Protein AF-A0A0S9S7D2-F1 (afdb_monomer)

Sequence (84 aa):
MLTPLLLRQAGEALFGTEEWRHAVGRLLGEHHPEGTRESVDPRRVARWASGQREIPEWVGPLLVRLLRERAADASQIARDIEGG

Foldseek 3Di:
DQALCNLQVLLCLQPNNPPSLVVLQQVCQCVPPVHHHRGHPSVVNVCRNVVVDPDDPVSVVVSVVSSVVVVVVVVVVVVVVVVD

pLDDT: mean 94.83, std 5.14, range [56.59, 98.19]

Structure (mmCIF, N/CA/C/O backbone):
data_AF-A0A0S9S7D2-F1
#
_entry.id   AF-A0A0S9S7D2-F1
#
loop_
_atom_site.group_PDB
_atom_site.id
_atom_site.type_symbol
_atom_site.label_atom_id
_atom_site.label_alt_id
_atom_site.label_comp_id
_atom_site.label_asym_id
_atom_site.label_entity_id
_atom_site.label_seq_id
_atom_site.pdbx_PDB_ins_code
_atom_site.Cartn_x
_atom_site.Cartn_y
_atom_site.Cartn_z
_atom_site.occupancy
_atom_site.B_iso_or_equiv
_atom_site.auth_seq_id
_atom_site.auth_comp_id
_atom_site.auth_asym_id
_atom_site.auth_atom_id
_atom_site.pdbx_PDB_model_num
ATOM 1 N N . MET A 1 1 ? -6.170 -11.898 -9.584 1.00 82.06 1 MET A N 1
ATOM 2 C CA . MET A 1 1 ? -5.530 -10.848 -10.407 1.00 82.06 1 MET A CA 1
ATOM 3 C C . MET A 1 1 ? -5.787 -9.498 -9.754 1.00 82.06 1 MET A C 1
ATOM 5 O O . MET A 1 1 ? -6.903 -9.279 -9.297 1.00 82.06 1 MET A O 1
ATOM 9 N N . LEU A 1 2 ? -4.776 -8.635 -9.648 1.00 94.75 2 LEU A N 1
ATOM 10 C CA . LEU A 1 2 ? -4.936 -7.290 -9.088 1.00 94.75 2 LEU A CA 1
ATOM 11 C C . LEU A 1 2 ? -5.646 -6.388 -10.110 1.00 94.75 2 LEU A C 1
ATOM 13 O O . LEU A 1 2 ? -5.215 -6.317 -11.257 1.00 94.75 2 LEU A O 1
ATOM 17 N N . THR A 1 3 ? -6.728 -5.719 -9.708 1.00 97.06 3 THR A N 1
ATOM 18 C CA . THR A 1 3 ? -7.486 -4.795 -10.571 1.00 97.06 3 THR A CA 1
ATOM 19 C C . THR A 1 3 ? -7.136 -3.334 -10.266 1.00 97.06 3 THR A C 1
ATOM 21 O O . THR A 1 3 ? -6.643 -3.048 -9.173 1.00 97.06 3 THR A O 1
ATOM 24 N N . PRO A 1 4 ? -7.428 -2.383 -11.176 1.00 97.44 4 PRO A N 1
ATOM 25 C CA . PRO A 1 4 ? -7.227 -0.953 -10.920 1.00 97.44 4 PRO A CA 1
ATOM 26 C C . PRO A 1 4 ? -7.938 -0.446 -9.656 1.00 97.44 4 PRO A C 1
ATOM 28 O O . PRO A 1 4 ? -7.357 0.304 -8.870 1.00 97.44 4 PRO A O 1
ATOM 31 N N . LEU A 1 5 ? -9.171 -0.912 -9.423 1.00 97.00 5 LEU A N 1
ATOM 32 C CA . LEU A 1 5 ? -9.943 -0.588 -8.222 1.00 97.00 5 LEU A CA 1
ATOM 33 C C . LEU A 1 5 ? -9.263 -1.121 -6.955 1.00 97.00 5 LEU A C 1
ATOM 35 O O . LEU A 1 5 ? -9.094 -0.374 -5.996 1.00 97.00 5 LEU A O 1
ATOM 39 N N . LEU A 1 6 ? -8.829 -2.385 -6.970 1.00 97.75 6 LEU A N 1
ATOM 40 C CA . LEU A 1 6 ? -8.146 -2.996 -5.828 1.00 97.75 6 LEU A CA 1
ATOM 41 C C . LEU A 1 6 ? -6.787 -2.339 -5.552 1.00 97.75 6 LEU A C 1
ATOM 43 O O . LEU A 1 6 ? -6.431 -2.159 -4.393 1.00 97.75 6 LEU A O 1
ATOM 47 N N . LEU A 1 7 ? -6.045 -1.933 -6.589 1.00 97.62 7 LEU A N 1
ATOM 48 C CA . LEU A 1 7 ? -4.802 -1.171 -6.433 1.00 97.62 7 LEU A CA 1
ATOM 49 C C . LEU A 1 7 ? -5.057 0.163 -5.723 1.00 97.62 7 LEU A C 1
ATOM 51 O O . LEU A 1 7 ? -4.321 0.514 -4.803 1.00 97.62 7 LEU A O 1
ATOM 55 N N . ARG A 1 8 ? -6.103 0.891 -6.132 1.00 97.00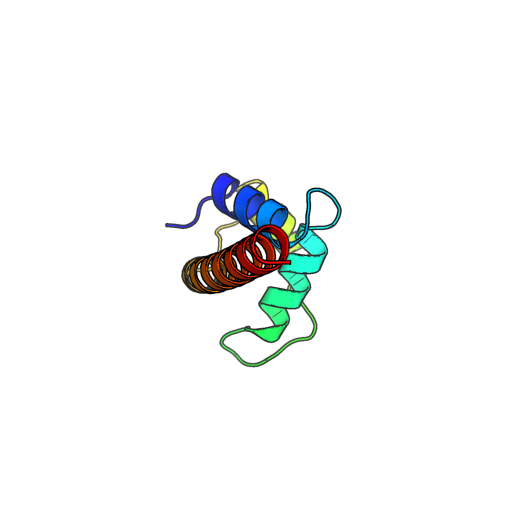 8 ARG A N 1
ATOM 56 C CA . ARG A 1 8 ? -6.501 2.142 -5.480 1.00 97.00 8 ARG A CA 1
ATOM 57 C C . ARG A 1 8 ? -6.855 1.908 -4.013 1.00 97.00 8 ARG A C 1
ATOM 59 O O . ARG A 1 8 ? -6.289 2.570 -3.155 1.00 97.00 8 ARG A O 1
ATOM 66 N N . GLN A 1 9 ? -7.732 0.946 -3.732 1.00 97.31 9 GLN A N 1
ATOM 67 C CA . GLN A 1 9 ? -8.153 0.628 -2.364 1.00 97.31 9 GLN A CA 1
ATOM 68 C C . GLN A 1 9 ? -6.974 0.213 -1.477 1.00 97.31 9 GLN A C 1
ATOM 70 O O . GLN A 1 9 ? -6.881 0.654 -0.337 1.00 97.31 9 GLN A O 1
ATOM 75 N N . ALA A 1 10 ? -6.047 -0.593 -2.001 1.00 97.25 10 ALA A N 1
ATOM 76 C CA . ALA A 1 10 ? -4.840 -0.988 -1.282 1.00 97.25 10 ALA A CA 1
ATOM 77 C C . ALA A 1 10 ? -3.934 0.213 -0.977 1.00 97.25 10 ALA A C 1
ATOM 79 O O . ALA A 1 10 ? -3.465 0.357 0.149 1.00 97.25 10 ALA A O 1
ATOM 80 N N . GLY A 1 11 ? -3.706 1.085 -1.964 1.00 96.50 11 GLY A N 1
ATOM 81 C CA . GLY A 1 11 ? -2.925 2.306 -1.779 1.00 96.50 11 GLY A CA 1
ATOM 82 C C . GLY A 1 11 ? -3.538 3.229 -0.728 1.00 96.50 11 GLY A C 1
ATOM 83 O O . GLY A 1 11 ? -2.831 3.684 0.167 1.00 96.50 11 GLY A O 1
ATOM 84 N N . GLU A 1 12 ? -4.851 3.449 -0.801 1.00 96.38 12 GLU A N 1
ATOM 85 C CA . GLU A 1 12 ? -5.585 4.290 0.150 1.00 96.38 12 GLU A CA 1
ATOM 86 C C . GLU A 1 12 ? -5.586 3.693 1.567 1.00 96.38 12 GLU A C 1
ATOM 88 O O . GLU A 1 12 ? -5.420 4.422 2.541 1.00 96.38 12 GLU A O 1
ATOM 93 N N . ALA A 1 13 ? -5.697 2.368 1.700 1.00 96.12 13 ALA A N 1
ATOM 94 C CA . ALA A 1 13 ? -5.633 1.693 2.996 1.00 96.12 13 ALA A CA 1
ATOM 95 C C . ALA A 1 13 ? -4.240 1.770 3.647 1.00 96.12 13 ALA A C 1
ATOM 97 O O . ALA A 1 13 ? -4.133 1.854 4.870 1.00 96.12 13 ALA A O 1
ATOM 98 N N . LEU A 1 14 ? -3.172 1.732 2.845 1.00 95.31 14 LEU A N 1
ATOM 99 C CA . LEU A 1 14 ? -1.795 1.780 3.345 1.00 95.31 14 LEU A CA 1
ATOM 100 C C . LEU A 1 14 ? -1.335 3.205 3.671 1.00 95.31 14 LEU A C 1
ATOM 102 O O . LEU A 1 14 ? -0.643 3.402 4.668 1.00 95.31 14 LEU A O 1
ATOM 106 N N . PHE A 1 15 ? -1.706 4.184 2.844 1.00 94.81 15 PHE A N 1
ATOM 107 C CA . PHE A 1 15 ? -1.101 5.521 2.867 1.00 94.81 15 PHE A CA 1
ATOM 108 C C . PHE A 1 15 ? -2.101 6.673 3.022 1.00 94.81 15 PHE A C 1
ATOM 110 O O . PHE A 1 15 ? -1.684 7.826 3.078 1.00 94.81 15 PHE A O 1
ATOM 117 N N . GLY A 1 16 ? -3.400 6.383 3.121 1.00 92.88 16 GLY A N 1
ATOM 118 C CA . GLY A 1 16 ? -4.458 7.393 3.142 1.00 92.88 16 GLY A CA 1
ATOM 119 C C . GLY A 1 16 ? -4.911 7.812 1.742 1.00 92.88 16 GLY A C 1
ATOM 120 O O . GLY A 1 16 ? -4.372 7.381 0.727 1.00 92.88 16 GLY A O 1
ATOM 121 N N . THR A 1 17 ? -5.952 8.641 1.667 1.00 89.19 17 THR A N 1
ATOM 122 C CA . THR A 1 17 ? -6.582 9.026 0.390 1.00 89.19 17 THR A CA 1
ATOM 123 C C . THR A 1 17 ? -5.759 10.018 -0.426 1.00 89.19 17 THR A C 1
ATOM 125 O O . THR A 1 17 ? -5.843 10.032 -1.657 1.00 89.19 17 THR A O 1
ATOM 128 N N . GLU A 1 18 ? -4.967 10.846 0.247 1.00 88.56 18 GLU A N 1
ATOM 129 C CA . GLU A 1 18 ? -4.093 11.829 -0.384 1.00 88.56 18 GLU A CA 1
ATOM 130 C C . GLU A 1 18 ? -2.739 11.199 -0.710 1.00 88.56 18 GLU A C 1
ATOM 132 O O . GLU A 1 18 ? -2.222 10.381 0.044 1.00 88.56 18 GLU A O 1
ATOM 137 N N . GLU A 1 19 ? -2.164 11.551 -1.862 1.00 88.38 19 GLU A N 1
ATOM 138 C CA . GLU A 1 19 ? -0.795 11.171 -2.243 1.00 88.38 19 GLU A CA 1
ATOM 139 C C . GLU A 1 19 ? -0.469 9.663 -2.305 1.00 88.38 19 GLU A C 1
ATOM 141 O O . GLU A 1 19 ? 0.680 9.291 -2.568 1.00 88.38 19 GLU A O 1
ATOM 146 N N . TRP A 1 20 ? -1.460 8.770 -2.184 1.00 94.31 20 TRP A N 1
ATOM 147 C CA . TRP A 1 20 ? -1.229 7.319 -2.174 1.00 94.31 20 TRP A CA 1
ATOM 148 C C . TRP A 1 20 ? -0.432 6.830 -3.384 1.00 94.31 20 TRP A C 1
ATOM 150 O O . TRP A 1 20 ? 0.380 5.919 -3.266 1.00 94.31 20 TRP A O 1
ATOM 160 N N . ARG A 1 21 ? -0.605 7.453 -4.558 1.00 95.00 21 ARG A N 1
ATOM 161 C CA . ARG A 1 21 ? 0.130 7.090 -5.782 1.00 95.00 21 ARG A CA 1
ATOM 162 C C . ARG A 1 21 ? 1.632 7.334 -5.653 1.00 95.00 21 ARG A C 1
ATOM 164 O O . ARG A 1 21 ? 2.416 6.518 -6.130 1.00 95.00 21 ARG A O 1
ATOM 171 N N . HIS A 1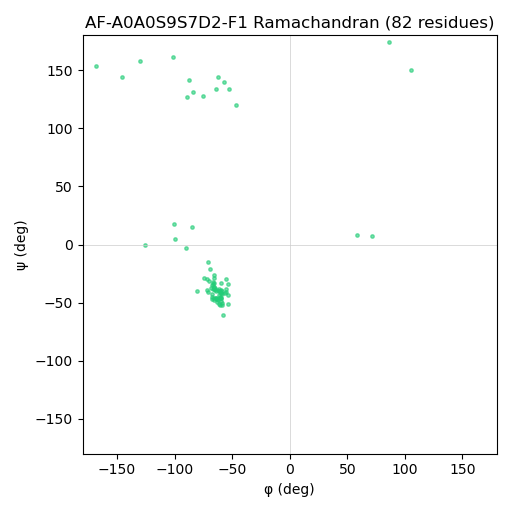 22 ? 2.029 8.434 -5.014 1.00 94.81 22 HIS A N 1
ATOM 172 C CA . HIS A 1 22 ? 3.434 8.755 -4.760 1.00 94.81 22 HIS A CA 1
ATOM 173 C C . HIS A 1 22 ? 4.030 7.824 -3.700 1.00 94.81 22 HIS A C 1
ATOM 175 O O . HIS A 1 22 ? 5.155 7.348 -3.858 1.00 94.81 22 HIS A O 1
ATOM 181 N N . ALA A 1 23 ? 3.273 7.530 -2.642 1.00 95.06 23 ALA A N 1
ATOM 182 C CA . ALA A 1 23 ? 3.695 6.604 -1.595 1.00 95.06 23 ALA A CA 1
ATOM 183 C C . ALA A 1 23 ? 3.839 5.163 -2.116 1.00 95.06 23 ALA A C 1
ATOM 185 O O . ALA A 1 23 ? 4.883 4.544 -1.926 1.00 95.06 23 ALA A O 1
ATOM 186 N N . VAL A 1 24 ? 2.853 4.674 -2.876 1.00 95.69 24 VAL A N 1
ATOM 187 C CA . VAL A 1 24 ? 2.923 3.379 -3.569 1.00 95.69 24 VAL A CA 1
ATOM 188 C C . VAL A 1 24 ? 4.096 3.353 -4.546 1.00 95.69 24 VAL A C 1
ATOM 190 O O . VAL A 1 24 ? 4.809 2.361 -4.590 1.00 95.69 24 VAL A O 1
ATOM 193 N N . GLY A 1 25 ? 4.350 4.429 -5.296 1.00 96.31 25 GLY A N 1
ATOM 194 C CA . GLY A 1 25 ? 5.516 4.516 -6.180 1.00 96.31 25 GLY A CA 1
ATOM 195 C C . GLY A 1 25 ? 6.831 4.227 -5.449 1.00 96.31 25 GLY A C 1
ATOM 196 O O . GLY A 1 25 ? 7.582 3.348 -5.873 1.00 96.31 25 GLY A O 1
ATOM 197 N N . ARG A 1 26 ? 7.068 4.901 -4.316 1.00 95.94 26 ARG A N 1
ATOM 198 C CA . ARG A 1 26 ? 8.267 4.701 -3.481 1.00 95.94 26 ARG A CA 1
ATOM 199 C C . ARG A 1 26 ? 8.363 3.276 -2.942 1.00 95.94 26 ARG A C 1
ATOM 201 O O . ARG A 1 26 ? 9.349 2.595 -3.197 1.00 95.94 26 ARG A O 1
ATOM 208 N N . LEU A 1 27 ? 7.285 2.791 -2.327 1.00 95.25 27 LEU A N 1
ATOM 209 C CA . LEU A 1 27 ? 7.179 1.428 -1.796 1.00 95.25 27 LEU A CA 1
ATOM 210 C C . LEU A 1 27 ? 7.505 0.357 -2.853 1.00 95.25 27 LEU A C 1
ATOM 212 O O . LEU A 1 27 ? 8.208 -0.617 -2.593 1.00 95.25 27 LEU A O 1
ATOM 216 N N . LEU A 1 28 ? 6.984 0.526 -4.069 1.00 95.56 28 LEU A N 1
ATOM 217 C CA . LEU A 1 28 ? 7.255 -0.387 -5.175 1.00 95.56 28 LEU A CA 1
ATOM 218 C C . LEU A 1 28 ? 8.701 -0.285 -5.671 1.00 95.56 28 LEU A C 1
ATOM 220 O O . LEU A 1 28 ? 9.241 -1.282 -6.140 1.00 95.56 28 LEU A O 1
ATOM 224 N N . GLY A 1 29 ? 9.324 0.892 -5.584 1.00 95.56 29 GLY A N 1
ATOM 225 C CA . GLY A 1 29 ? 10.753 1.060 -5.843 1.00 95.56 29 GLY A CA 1
ATOM 226 C C . GLY A 1 29 ? 11.598 0.250 -4.861 1.00 95.56 29 GLY A C 1
ATOM 227 O O . GLY A 1 29 ? 12.466 -0.515 -5.284 1.00 95.56 29 GLY A O 1
ATOM 228 N N . GLU A 1 30 ? 11.288 0.347 -3.569 1.00 96.19 30 GLU A N 1
ATOM 229 C CA . GLU A 1 30 ? 12.022 -0.337 -2.498 1.00 96.19 30 GLU A CA 1
ATOM 230 C C . GLU A 1 30 ? 12.009 -1.865 -2.654 1.00 96.19 30 GLU A C 1
ATOM 232 O O . GLU A 1 30 ? 13.030 -2.529 -2.465 1.00 96.19 30 GLU A O 1
ATOM 237 N N . HIS A 1 31 ? 10.863 -2.409 -3.072 1.00 95.31 31 HIS A N 1
ATOM 238 C CA . HIS A 1 31 ? 10.620 -3.843 -3.247 1.00 95.31 31 HIS A CA 1
ATOM 239 C C . HIS A 1 31 ? 10.712 -4.328 -4.702 1.00 95.31 31 HIS A C 1
ATOM 241 O O . HIS A 1 31 ? 10.192 -5.396 -5.036 1.00 95.31 31 HIS A O 1
ATOM 247 N N . HIS A 1 32 ? 11.328 -3.550 -5.590 1.00 94.38 32 HIS A N 1
ATOM 248 C CA . HIS A 1 32 ? 11.357 -3.883 -7.008 1.00 94.38 32 HIS A CA 1
ATOM 249 C C . HIS A 1 32 ? 12.134 -5.199 -7.271 1.00 94.38 32 HIS A C 1
ATOM 251 O O . HIS A 1 32 ? 13.246 -5.365 -6.764 1.00 94.38 32 HIS A O 1
ATOM 257 N N . PRO A 1 33 ? 11.609 -6.133 -8.096 1.00 93.50 33 PRO A N 1
ATOM 258 C CA . PRO A 1 33 ? 12.198 -7.470 -8.277 1.00 93.50 33 PRO A CA 1
ATOM 259 C C . PRO A 1 33 ? 13.586 -7.465 -8.932 1.00 93.50 33 PRO A C 1
ATOM 261 O O . PRO A 1 33 ? 14.400 -8.341 -8.671 1.00 93.50 33 PRO A O 1
ATOM 264 N N . GLU A 1 34 ? 13.876 -6.466 -9.766 1.00 93.50 34 GLU A N 1
ATOM 265 C CA . GLU A 1 34 ? 15.190 -6.279 -10.412 1.00 93.50 34 GLU A CA 1
ATOM 266 C C . GLU A 1 34 ? 16.197 -5.514 -9.529 1.00 93.50 34 GLU A C 1
ATOM 268 O O . GLU A 1 34 ? 17.200 -5.006 -10.027 1.00 93.50 34 GLU A O 1
ATOM 273 N N . GLY A 1 35 ? 15.908 -5.382 -8.235 1.00 91.00 35 GLY A N 1
ATOM 274 C CA . GLY A 1 35 ? 16.705 -4.620 -7.280 1.00 91.00 35 GLY A CA 1
ATOM 275 C C . GLY A 1 35 ? 16.062 -3.288 -6.909 1.00 91.00 35 GLY A C 1
ATOM 276 O O . GLY A 1 35 ? 15.346 -2.681 -7.708 1.00 91.00 35 GLY A O 1
ATOM 277 N N . THR A 1 36 ? 16.340 -2.857 -5.680 1.00 91.31 36 THR A N 1
ATOM 278 C CA . THR A 1 36 ? 15.828 -1.636 -5.051 1.00 91.31 36 THR A CA 1
ATOM 279 C C . THR A 1 36 ? 16.066 -0.401 -5.920 1.00 91.31 36 THR A C 1
ATOM 281 O O . THR A 1 36 ? 17.156 -0.177 -6.446 1.00 91.31 36 THR A O 1
ATOM 284 N N . ARG A 1 37 ? 15.026 0.422 -6.052 1.00 93.94 37 ARG A N 1
ATOM 285 C CA . ARG A 1 37 ? 15.017 1.707 -6.758 1.00 93.94 37 ARG A CA 1
ATOM 286 C C . ARG A 1 37 ? 14.403 2.763 -5.852 1.00 93.94 37 ARG A C 1
ATOM 288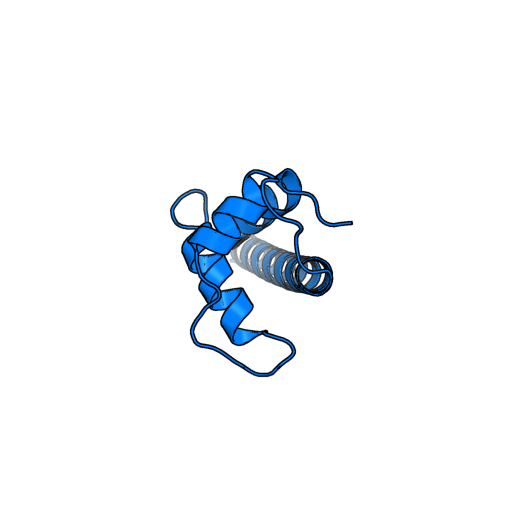 O O . ARG A 1 37 ? 13.616 2.435 -4.975 1.00 93.94 37 ARG A O 1
ATOM 295 N N . GLU A 1 38 ? 14.705 4.030 -6.112 1.00 91.00 38 GLU A N 1
ATOM 296 C CA . GLU A 1 38 ? 14.124 5.142 -5.348 1.00 91.00 38 GLU A CA 1
ATOM 297 C C . GLU A 1 38 ? 12.587 5.151 -5.421 1.00 91.00 38 GLU A C 1
ATOM 299 O O . GLU A 1 38 ? 11.909 5.374 -4.423 1.00 91.00 38 GLU A 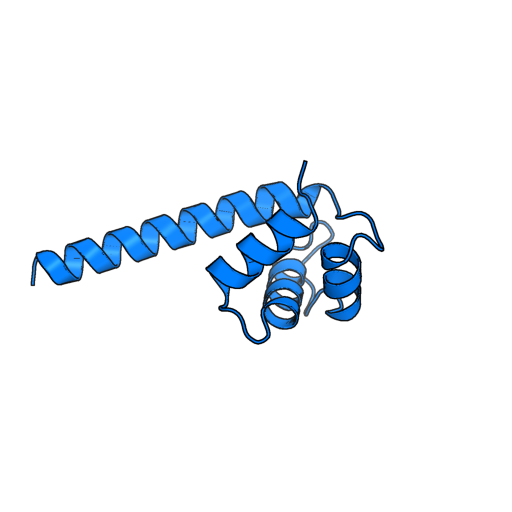O 1
ATOM 304 N N . SER A 1 39 ? 12.022 4.914 -6.610 1.00 94.44 39 SER A N 1
ATOM 305 C CA . SER A 1 39 ? 10.574 4.909 -6.814 1.00 94.44 39 SER A CA 1
ATOM 306 C C . SER A 1 39 ? 10.187 4.336 -8.179 1.00 94.44 39 SER A C 1
ATOM 308 O O . SER A 1 39 ? 10.934 4.422 -9.156 1.00 94.44 39 SER A O 1
ATOM 310 N N . VAL A 1 40 ? 8.975 3.794 -8.273 1.00 93.50 40 VAL A N 1
ATOM 311 C CA . VAL A 1 40 ? 8.241 3.638 -9.532 1.00 93.50 40 VAL A CA 1
ATOM 312 C C . VAL A 1 40 ? 7.513 4.947 -9.842 1.00 93.50 40 VAL A C 1
ATOM 314 O O . VAL A 1 40 ? 6.788 5.466 -8.998 1.00 93.50 40 VAL A O 1
ATOM 317 N N . ASP A 1 41 ? 7.653 5.450 -11.076 1.00 91.25 41 ASP A N 1
ATOM 318 C CA . ASP A 1 41 ? 7.027 6.705 -11.524 1.00 91.25 41 ASP A CA 1
ATOM 319 C C . ASP A 1 41 ? 5.533 6.786 -11.116 1.00 91.25 41 ASP A C 1
ATOM 321 O O . ASP A 1 41 ? 4.729 5.958 -11.564 1.00 91.25 41 ASP A O 1
ATOM 325 N N . PRO A 1 42 ? 5.123 7.794 -10.323 1.00 87.56 42 PRO A N 1
ATOM 326 C CA . PRO A 1 42 ? 3.736 7.990 -9.900 1.00 87.56 42 PRO A CA 1
ATOM 327 C C . PRO A 1 42 ? 2.740 8.083 -11.064 1.00 87.56 42 PRO A C 1
ATOM 329 O O . PRO A 1 42 ? 1.591 7.653 -10.938 1.00 87.56 42 PRO A O 1
ATOM 332 N N . ARG A 1 43 ? 3.162 8.577 -12.238 1.00 93.56 43 ARG A N 1
ATOM 333 C CA . ARG A 1 43 ? 2.332 8.591 -13.456 1.00 93.56 43 ARG A CA 1
ATOM 334 C C . ARG A 1 43 ? 2.051 7.182 -13.962 1.00 93.56 43 ARG A C 1
ATOM 336 O O . ARG A 1 43 ? 0.985 6.929 -14.521 1.00 93.56 43 ARG A O 1
ATOM 343 N N . ARG A 1 44 ? 2.984 6.248 -13.765 1.00 95.44 44 ARG A N 1
ATOM 344 C CA . ARG A 1 44 ? 2.785 4.830 -14.085 1.00 95.44 44 ARG A CA 1
ATOM 345 C C . ARG A 1 44 ? 1.745 4.217 -13.153 1.00 95.44 44 ARG A C 1
ATOM 347 O O . ARG A 1 44 ? 0.822 3.577 -13.645 1.00 95.44 44 ARG A O 1
ATOM 354 N N . VAL A 1 45 ? 1.839 4.498 -11.852 1.00 94.69 45 VAL A N 1
ATOM 355 C CA . VAL A 1 45 ? 0.839 4.075 -10.857 1.00 94.69 45 VAL A CA 1
ATOM 356 C C . VAL A 1 45 ? -0.540 4.664 -11.180 1.00 94.69 45 VAL A C 1
ATOM 358 O O . VAL A 1 45 ? -1.545 3.959 -11.114 1.00 94.69 45 VAL A O 1
ATOM 361 N N . ALA A 1 46 ? -0.606 5.922 -11.625 1.00 94.19 46 ALA A N 1
ATOM 362 C CA . ALA A 1 46 ? -1.854 6.543 -12.071 1.00 94.19 46 ALA A CA 1
ATOM 363 C C . ALA A 1 46 ? -2.474 5.825 -13.284 1.00 94.19 46 ALA A C 1
ATOM 365 O O . ALA A 1 46 ? -3.678 5.579 -13.294 1.00 94.19 46 ALA A O 1
ATOM 366 N N . ARG A 1 47 ? -1.661 5.445 -14.281 1.00 97.06 47 ARG A N 1
ATOM 367 C CA . ARG A 1 47 ? -2.129 4.688 -15.460 1.00 97.06 47 ARG A CA 1
ATOM 368 C C . ARG A 1 47 ? -2.609 3.280 -15.110 1.00 97.06 47 ARG A C 1
ATOM 370 O O . ARG A 1 47 ? -3.538 2.787 -15.739 1.00 97.06 47 ARG A O 1
ATOM 377 N N . TRP A 1 48 ? -2.008 2.644 -14.107 1.00 97.19 48 TRP A N 1
ATOM 378 C CA . TRP A 1 48 ? -2.495 1.376 -13.561 1.00 97.19 48 TRP A CA 1
ATOM 379 C C . TRP A 1 48 ? -3.857 1.537 -12.890 1.00 97.19 48 TRP A C 1
ATOM 381 O O . TRP A 1 48 ? -4.783 0.786 -13.180 1.00 97.19 48 TRP A O 1
ATOM 391 N N . ALA A 1 49 ? -4.003 2.557 -12.044 1.00 95.56 49 ALA A N 1
ATOM 392 C CA . ALA A 1 49 ? -5.233 2.841 -11.307 1.00 95.56 49 ALA A CA 1
ATOM 393 C C . ALA A 1 49 ? -6.413 3.245 -12.207 1.00 95.56 49 ALA A C 1
ATOM 395 O O . ALA A 1 49 ? -7.566 3.040 -11.835 1.00 95.56 49 ALA A O 1
ATOM 396 N N . SER A 1 50 ? -6.140 3.814 -13.384 1.00 96.25 50 SER A N 1
ATOM 397 C CA . SER A 1 50 ? -7.157 4.152 -14.385 1.00 96.25 50 SER A CA 1
ATOM 398 C C . SER A 1 50 ? -7.431 3.032 -15.393 1.00 96.25 50 SER A C 1
ATOM 400 O O . SER A 1 50 ? -8.283 3.199 -16.261 1.00 96.25 50 SER A O 1
ATOM 402 N N . GLY A 1 51 ? -6.708 1.909 -15.317 1.00 96.19 51 GLY A N 1
ATOM 403 C CA . GLY A 1 51 ? -6.816 0.813 -16.285 1.00 96.19 51 GLY A CA 1
ATOM 404 C C . GLY A 1 51 ? -6.218 1.122 -17.663 1.00 96.19 51 GLY A C 1
ATOM 405 O O . GLY 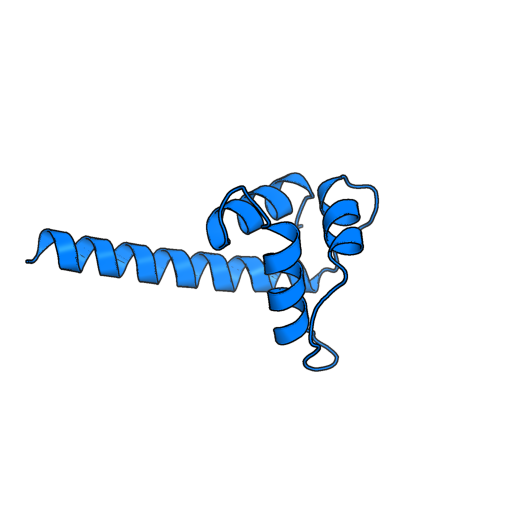A 1 51 ? -6.346 0.316 -18.576 1.00 96.19 51 GLY A O 1
ATOM 406 N N . GLN A 1 52 ? -5.529 2.257 -17.826 1.00 96.69 52 GLN A N 1
ATOM 407 C CA . GLN A 1 52 ? -4.828 2.619 -19.066 1.00 96.69 52 GLN A CA 1
ATOM 408 C C . GLN A 1 52 ? -3.575 1.771 -19.316 1.00 96.69 52 GLN A C 1
ATOM 410 O O . GLN A 1 52 ? -3.007 1.805 -20.407 1.00 96.69 52 GLN A O 1
ATOM 415 N N . ARG A 1 53 ? -3.091 1.059 -18.295 1.00 96.00 53 ARG A N 1
ATOM 416 C CA . ARG A 1 53 ? -1.961 0.140 -18.399 1.00 96.00 53 ARG A CA 1
ATOM 417 C C . ARG A 1 53 ? -2.155 -1.050 -17.469 1.00 96.00 53 ARG A C 1
ATOM 419 O O . ARG A 1 53 ? -2.631 -0.881 -16.349 1.00 96.00 53 ARG A O 1
ATOM 426 N N . GLU A 1 54 ? -1.706 -2.218 -17.912 1.00 95.75 54 GLU A N 1
ATOM 427 C CA . GLU A 1 54 ? -1.666 -3.423 -17.085 1.00 95.75 54 GLU A CA 1
ATOM 428 C C . GLU A 1 54 ? -0.754 -3.262 -15.868 1.00 95.75 54 GLU A C 1
ATOM 430 O O . GLU A 1 54 ? 0.298 -2.607 -15.917 1.00 95.75 54 GLU A O 1
ATOM 435 N N . ILE A 1 55 ? -1.180 -3.885 -14.773 1.00 97.25 55 ILE A N 1
ATOM 436 C CA . ILE A 1 55 ? -0.470 -3.886 -13.501 1.00 97.25 55 ILE A CA 1
ATOM 437 C C . ILE A 1 55 ? 0.503 -5.073 -13.498 1.00 97.25 55 ILE A C 1
ATOM 439 O O . ILE A 1 55 ? 0.057 -6.195 -13.734 1.00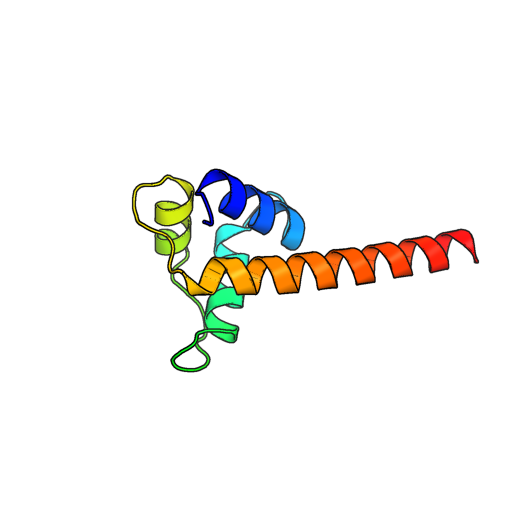 97.25 55 ILE A O 1
ATOM 443 N N . PRO A 1 56 ? 1.805 -4.869 -13.221 1.00 96.50 56 PRO A N 1
ATOM 444 C CA . PRO A 1 56 ? 2.763 -5.967 -13.142 1.00 96.50 56 PRO A CA 1
ATOM 445 C C . PRO A 1 56 ? 2.350 -7.023 -12.112 1.00 96.50 56 PRO A C 1
ATOM 447 O O . PRO A 1 56 ? 1.922 -6.687 -11.007 1.00 96.50 56 PRO A O 1
ATOM 450 N N . GLU A 1 57 ? 2.536 -8.300 -12.448 1.00 96.50 57 GLU A N 1
ATOM 451 C CA . GLU A 1 57 ? 2.037 -9.427 -11.644 1.00 96.50 57 GLU A CA 1
ATOM 452 C C . GLU A 1 57 ? 2.592 -9.456 -10.215 1.00 96.50 57 GLU A C 1
ATOM 454 O O . GLU A 1 57 ? 1.878 -9.814 -9.279 1.00 96.50 57 GLU A O 1
ATOM 459 N N . TRP A 1 58 ? 3.838 -9.011 -10.024 1.00 95.94 58 TRP A N 1
ATOM 460 C CA . TRP A 1 58 ? 4.505 -8.984 -8.720 1.00 95.94 58 TRP A CA 1
ATOM 461 C C . TRP A 1 58 ? 3.910 -7.959 -7.740 1.00 95.94 58 TRP A C 1
ATOM 463 O O . TRP A 1 58 ? 4.059 -8.113 -6.527 1.00 95.94 58 TRP A O 1
ATOM 473 N N . VAL A 1 59 ? 3.201 -6.935 -8.235 1.00 97.19 59 VAL A N 1
ATOM 474 C CA . VAL A 1 59 ? 2.600 -5.886 -7.391 1.00 97.19 59 VAL A CA 1
ATOM 475 C C . VAL A 1 59 ? 1.513 -6.473 -6.490 1.00 97.19 59 VAL A C 1
ATOM 477 O O . VAL A 1 59 ? 1.415 -6.111 -5.321 1.00 97.19 59 VAL A O 1
ATOM 480 N N . GLY A 1 60 ? 0.714 -7.412 -7.006 1.00 97.25 60 GLY A N 1
ATOM 481 C CA . GLY A 1 60 ? -0.376 -8.042 -6.256 1.00 97.25 60 GLY A CA 1
ATOM 482 C C . GLY A 1 60 ? 0.095 -8.741 -4.974 1.00 97.25 60 GLY A C 1
ATOM 483 O O . GLY A 1 60 ? -0.339 -8.348 -3.890 1.00 97.25 60 GLY A O 1
ATOM 484 N N . PRO A 1 61 ? 0.986 -9.746 -5.064 1.00 97.31 61 PRO A N 1
ATOM 485 C CA . PRO A 1 61 ? 1.530 -10.438 -3.897 1.00 97.31 61 PRO A CA 1
ATOM 486 C C . PRO A 1 61 ? 2.191 -9.501 -2.880 1.00 97.31 61 PRO A C 1
ATOM 488 O O . PRO A 1 61 ? 2.007 -9.683 -1.676 1.00 97.31 61 PRO A O 1
ATOM 491 N N . LEU A 1 62 ? 2.907 -8.472 -3.347 1.00 96.62 62 LEU A N 1
ATOM 492 C CA . LEU A 1 62 ? 3.523 -7.486 -2.464 1.00 96.62 62 LEU A CA 1
ATOM 493 C C . LEU A 1 62 ? 2.475 -6.698 -1.666 1.00 96.62 62 LEU A C 1
ATOM 495 O O . LEU A 1 62 ? 2.581 -6.618 -0.444 1.00 96.62 62 LEU A O 1
ATOM 499 N N . LEU A 1 63 ? 1.447 -6.158 -2.329 1.00 97.25 63 LEU A N 1
ATOM 500 C CA . LEU A 1 63 ? 0.383 -5.416 -1.646 1.00 97.25 63 LEU A CA 1
ATOM 501 C C . LEU A 1 63 ? -0.377 -6.297 -0.650 1.00 97.25 63 LEU A C 1
ATOM 503 O O . LEU A 1 63 ? -0.698 -5.835 0.440 1.00 97.25 63 LEU A O 1
ATOM 507 N N . VAL A 1 64 ? -0.620 -7.572 -0.976 1.00 97.81 64 VAL A N 1
ATOM 508 C CA . VAL A 1 64 ? -1.243 -8.526 -0.041 1.00 97.81 64 VAL A CA 1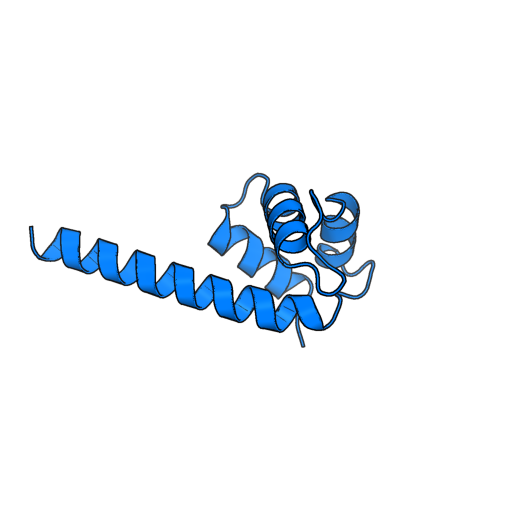
ATOM 509 C C . VAL A 1 64 ? -0.404 -8.691 1.224 1.00 97.81 64 VAL A C 1
ATOM 511 O O . VAL A 1 64 ? -0.959 -8.661 2.321 1.00 97.81 64 VAL A O 1
ATOM 514 N N . ARG A 1 65 ? 0.917 -8.863 1.088 1.00 97.38 65 ARG A N 1
ATOM 515 C CA . ARG A 1 65 ? 1.824 -8.981 2.237 1.00 97.38 65 ARG A CA 1
ATOM 516 C C . ARG A 1 65 ? 1.753 -7.733 3.121 1.00 97.38 65 ARG A C 1
ATOM 518 O O . ARG A 1 65 ? 1.475 -7.850 4.309 1.00 97.38 65 ARG A O 1
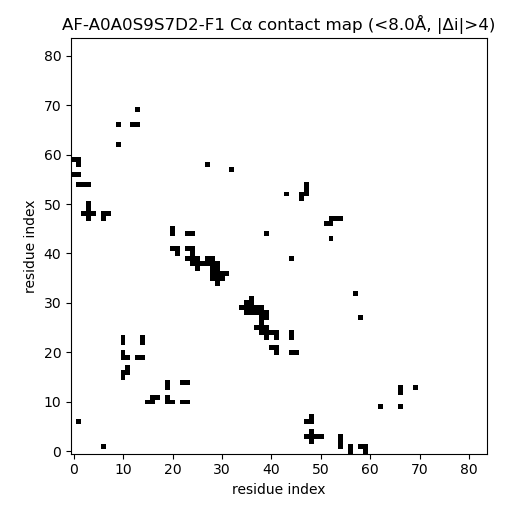ATOM 525 N N . LEU A 1 66 ? 1.916 -6.555 2.525 1.00 96.50 66 LEU A N 1
ATOM 526 C CA . LEU A 1 66 ? 1.964 -5.284 3.252 1.00 96.50 66 LEU A CA 1
ATOM 527 C C . LEU A 1 66 ? 0.631 -4.924 3.920 1.00 96.50 66 LEU A C 1
ATOM 529 O O . LEU A 1 66 ? 0.614 -4.431 5.042 1.00 96.50 66 LEU A O 1
ATOM 533 N N . LEU A 1 67 ? -0.501 -5.204 3.268 1.00 97.50 67 LEU A N 1
ATOM 534 C CA . LEU A 1 67 ? -1.822 -5.002 3.871 1.00 97.50 67 LEU A CA 1
ATOM 535 C C . LEU A 1 67 ? -2.034 -5.902 5.093 1.00 97.50 67 LEU A C 1
ATOM 537 O O . LEU A 1 67 ? -2.626 -5.466 6.077 1.00 97.50 67 LEU A O 1
ATOM 541 N N . ARG A 1 68 ? -1.548 -7.149 5.048 1.00 98.06 68 ARG A N 1
ATOM 542 C CA . ARG A 1 68 ? -1.615 -8.067 6.195 1.00 98.06 68 ARG A CA 1
ATOM 543 C C . ARG A 1 68 ? -0.737 -7.595 7.348 1.00 98.06 68 ARG A C 1
ATOM 545 O O . ARG A 1 68 ? -1.196 -7.628 8.483 1.00 98.06 68 ARG A O 1
ATOM 552 N N . GLU A 1 69 ? 0.476 -7.135 7.052 1.00 97.12 69 GLU A N 1
ATOM 553 C CA . GLU A 1 69 ? 1.379 -6.531 8.042 1.00 97.12 69 GLU A CA 1
ATOM 554 C C . GLU A 1 69 ? 0.712 -5.313 8.698 1.00 97.12 69 GLU A C 1
ATOM 556 O O . GLU A 1 69 ? 0.538 -5.284 9.913 1.00 97.12 69 GLU A O 1
ATOM 561 N N . ARG A 1 70 ? 0.174 -4.386 7.894 1.00 95.75 70 ARG A N 1
ATOM 562 C CA . ARG A 1 70 ? -0.534 -3.201 8.398 1.00 95.75 70 ARG A CA 1
ATOM 563 C C . ARG A 1 70 ? -1.740 -3.548 9.274 1.00 95.75 70 ARG A C 1
ATOM 565 O O . ARG A 1 70 ? -1.987 -2.869 10.270 1.00 95.75 70 ARG A O 1
ATOM 572 N N . ALA A 1 71 ? -2.504 -4.575 8.903 1.00 97.75 71 ALA A N 1
ATOM 573 C CA . ALA A 1 71 ? -3.647 -5.040 9.684 1.00 97.75 71 ALA A CA 1
ATOM 574 C C . ALA A 1 71 ? -3.216 -5.672 11.017 1.00 97.75 71 ALA A C 1
ATOM 576 O O . ALA A 1 71 ? -3.889 -5.470 12.030 1.00 97.75 71 ALA A O 1
ATOM 577 N N . ALA A 1 72 ? -2.102 -6.410 11.030 1.00 97.94 72 ALA A N 1
ATOM 578 C CA . ALA A 1 72 ? -1.529 -6.967 12.251 1.00 97.94 72 ALA A CA 1
ATOM 579 C C . ALA A 1 72 ? -1.071 -5.854 13.205 1.00 97.94 72 ALA A C 1
ATOM 581 O O . ALA A 1 72 ? -1.455 -5.877 14.374 1.00 97.94 72 ALA A O 1
ATOM 582 N N . ASP A 1 73 ? -0.364 -4.843 12.692 1.00 97.44 73 ASP A N 1
ATOM 583 C CA . ASP A 1 73 ? 0.072 -3.679 13.471 1.00 97.44 73 ASP A CA 1
ATOM 584 C C . ASP A 1 73 ? -1.120 -2.918 14.060 1.00 97.44 73 ASP A C 1
ATOM 586 O O . ASP A 1 73 ? -1.162 -2.632 15.255 1.00 97.44 73 ASP A O 1
ATOM 590 N N . ALA A 1 74 ? -2.134 -2.628 13.236 1.00 96.38 74 ALA A N 1
ATOM 591 C CA . ALA A 1 74 ? -3.346 -1.946 13.685 1.00 96.38 74 ALA A CA 1
ATOM 592 C C . ALA A 1 74 ? -4.096 -2.750 14.761 1.00 96.38 74 ALA A C 1
ATOM 594 O O . AL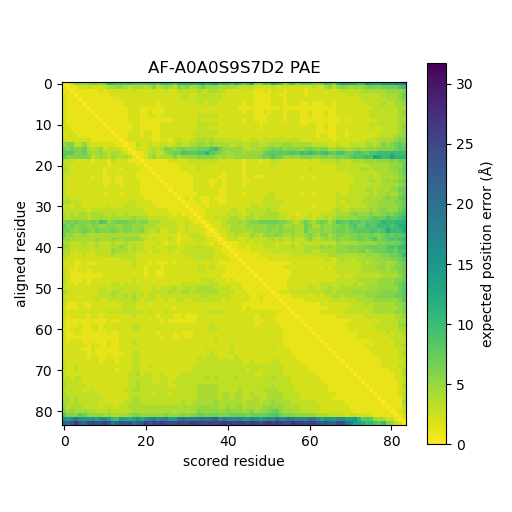A A 1 74 ? -4.577 -2.177 15.737 1.00 96.38 74 ALA A O 1
ATOM 595 N N . SER A 1 75 ? -4.158 -4.076 14.608 1.00 97.81 75 SER A N 1
ATOM 596 C CA . SER A 1 75 ? -4.769 -4.964 15.603 1.00 97.81 75 SER A CA 1
ATOM 597 C C . SER A 1 75 ? -3.992 -4.970 16.918 1.00 97.81 75 SER A C 1
ATOM 599 O O . SER A 1 75 ? -4.603 -5.052 17.978 1.00 97.81 75 SER A O 1
ATOM 601 N N . GLN A 1 76 ? -2.659 -4.892 16.868 1.00 97.56 76 GLN A N 1
ATOM 602 C CA . GLN A 1 76 ? -1.841 -4.813 18.075 1.00 97.56 76 GLN A CA 1
ATOM 603 C C . GLN A 1 76 ? -2.063 -3.489 18.810 1.00 97.56 76 GLN A C 1
ATOM 605 O O . GLN A 1 76 ? -2.346 -3.509 20.002 1.00 97.56 76 GLN A O 1
ATOM 610 N N . ILE A 1 77 ? -2.052 -2.366 18.086 1.00 97.88 77 ILE A N 1
ATOM 611 C CA . ILE A 1 77 ? -2.339 -1.038 18.649 1.00 97.88 77 ILE A CA 1
ATOM 612 C C . ILE A 1 77 ? -3.711 -1.017 19.338 1.00 97.88 77 ILE A C 1
ATOM 614 O O . ILE A 1 77 ? -3.842 -0.458 20.421 1.00 97.88 77 ILE A O 1
ATOM 618 N N . ALA A 1 78 ? -4.731 -1.641 18.739 1.00 98.19 78 ALA A N 1
ATOM 619 C CA . ALA A 1 78 ? -6.058 -1.726 19.348 1.00 98.19 78 ALA A CA 1
ATOM 620 C C . ALA A 1 78 ? -6.033 -2.457 20.702 1.00 98.19 78 ALA A C 1
ATOM 622 O O . ALA A 1 78 ? -6.581 -1.941 21.672 1.00 98.19 78 ALA A O 1
ATOM 623 N N . ARG A 1 79 ? -5.339 -3.602 20.796 1.00 97.56 79 ARG A N 1
ATOM 624 C CA . ARG A 1 79 ? -5.182 -4.337 22.066 1.00 97.56 79 ARG A CA 1
ATOM 625 C C . ARG A 1 79 ? -4.459 -3.511 23.124 1.00 97.56 79 ARG A C 1
ATOM 627 O O . ARG A 1 79 ? -4.842 -3.557 24.287 1.00 97.56 79 ARG A O 1
ATOM 634 N N . ASP A 1 80 ? -3.431 -2.768 22.722 1.00 97.69 80 ASP A N 1
ATOM 635 C CA . ASP A 1 80 ? -2.661 -1.925 23.638 1.00 97.69 80 ASP A CA 1
ATOM 636 C C . ASP A 1 80 ? -3.521 -0.768 24.188 1.00 97.69 80 ASP A C 1
ATOM 638 O O . ASP A 1 80 ? -3.368 -0.393 25.346 1.00 97.69 80 ASP A O 1
ATOM 642 N N . ILE A 1 81 ? -4.459 -0.236 23.390 1.00 97.62 81 ILE A N 1
ATOM 643 C CA . ILE A 1 81 ? -5.436 0.782 23.823 1.00 97.62 81 ILE A CA 1
ATOM 644 C C . ILE A 1 81 ? -6.500 0.187 24.757 1.00 97.62 81 ILE A C 1
ATOM 646 O O . ILE A 1 81 ? -6.907 0.844 25.707 1.00 97.62 81 ILE A O 1
ATOM 650 N N . GLU A 1 82 ? -6.974 -1.032 24.489 1.00 96.50 82 GLU A N 1
ATOM 651 C CA . GLU A 1 82 ? -7.981 -1.715 25.319 1.00 96.50 82 GLU A CA 1
ATOM 652 C C . GLU A 1 82 ? -7.424 -2.192 26.672 1.00 96.50 82 GLU A C 1
ATOM 654 O O . GLU A 1 82 ? -8.177 -2.322 27.637 1.00 96.50 82 GLU A O 1
ATOM 659 N N . GLY A 1 83 ? -6.126 -2.504 26.723 1.00 84.75 83 GLY A N 1
ATOM 660 C CA . GLY A 1 83 ? -5.433 -3.054 27.890 1.00 84.75 83 GLY A CA 1
ATOM 661 C C . GLY A 1 83 ? -4.632 -2.046 28.723 1.00 84.75 83 GLY A C 1
ATOM 662 O O . GLY A 1 83 ? -3.939 -2.482 29.646 1.00 84.75 83 GLY A O 1
ATOM 663 N N . GLY A 1 84 ? -4.692 -0.751 28.394 1.00 56.59 84 GLY A N 1
ATOM 664 C CA . GLY A 1 84 ? -4.105 0.358 29.163 1.00 56.59 84 GLY A CA 1
ATOM 665 C C . GLY A 1 84 ? -5.137 1.083 30.016 1.00 56.59 84 GLY A C 1
ATOM 666 O O . GLY A 1 84 ? -4.777 1.458 31.155 1.00 56.59 84 GLY A O 1
#

Mean predicted aligned error: 3.13 Å

Radius of gyration: 14.09 Å; Cα contacts (8 Å, |Δi|>4): 77; chains: 1; bounding box: 27×23×48 Å

Secondary structure (DSSP, 8-state):
---HHHHHHHHHHHH-SSSHHHHHHHHHHHT-TTS--S---HHHHHHHHTTSSPPPTTHHHHHHHHHHHHHHHHHHHHHHHHT-

Nearest PDB structures (foldseek):
  7ezy-assembly1_B  TM=7.210E-01  e=1.259E-01  Oceanimonas smirnovii
  1s4k-assembly1_B  TM=5.822E-01  e=6.683E-01  Salmonella enterica subsp. enterica serovar Typhimurium str. LT2
  3eus-assembly1_B  TM=5.341E-01  e=3.546E+00  Ruegeria pomeroyi

Solvent-accessible surface area (backbone atoms only — not comparable to full-atom values): 4679 Å² total; per-residue (Å²): 133,75,46,31,67,56,51,47,52,52,29,31,73,74,59,36,85,62,67,16,45,54,54,47,13,31,55,49,8,58,67,30,92,92,51,67,40,85,51,40,60,40,69,56,48,50,31,24,47,69,62,78,36,87,68,65,75,70,54,42,64,51,52,55,52,52,52,51,52,53,51,51,54,53,52,49,54,50,51,56,64,76,74,106